Protein AF-A0A1I8G6A1-F1 (afdb_monomer_lite)

Structure (mmCIF, N/CA/C/O backbone):
data_AF-A0A1I8G6A1-F1
#
_entry.id   AF-A0A1I8G6A1-F1
#
loop_
_atom_site.group_PDB
_atom_site.id
_atom_site.type_symbol
_atom_site.label_atom_id
_atom_site.label_alt_id
_atom_site.label_comp_id
_atom_site.label_asym_id
_atom_site.label_entity_id
_atom_site.label_seq_id
_atom_site.pdbx_PDB_ins_code
_atom_site.Cartn_x
_atom_site.Cartn_y
_atom_site.Cartn_z
_atom_site.occupancy
_atom_site.B_iso_or_equiv
_atom_site.auth_seq_id
_atom_site.auth_comp_id
_atom_site.auth_asym_id
_atom_site.auth_atom_id
_atom_site.pdbx_PDB_model_num
ATOM 1 N N . ILE A 1 1 ? -43.155 3.718 43.469 1.00 66.12 1 ILE A N 1
ATOM 2 C CA . ILE A 1 1 ? -42.428 4.987 43.712 1.00 66.12 1 ILE A CA 1
ATOM 3 C C . ILE A 1 1 ? -43.014 6.013 42.756 1.00 66.12 1 ILE A C 1
ATOM 5 O O . ILE A 1 1 ? -43.112 5.699 41.576 1.00 66.12 1 ILE A O 1
ATOM 9 N N . LEU A 1 2 ? -43.475 7.158 43.257 1.00 69.56 2 LEU A N 1
ATOM 10 C CA . LEU A 1 2 ? -43.938 8.278 42.433 1.00 69.56 2 LEU A CA 1
ATOM 11 C C . LEU A 1 2 ? -42.855 9.355 42.445 1.00 69.56 2 LEU A C 1
ATOM 13 O O . LEU A 1 2 ? -42.347 9.695 43.511 1.00 69.56 2 LEU A O 1
ATOM 17 N N . PHE A 1 3 ? -42.500 9.859 41.267 1.00 74.81 3 PHE A N 1
ATOM 18 C CA . PHE A 1 3 ? -41.522 10.931 41.111 1.00 74.81 3 PHE A CA 1
ATOM 19 C C . PHE A 1 3 ? -42.245 12.267 40.960 1.00 74.81 3 PHE A C 1
ATOM 21 O O . PHE A 1 3 ? -43.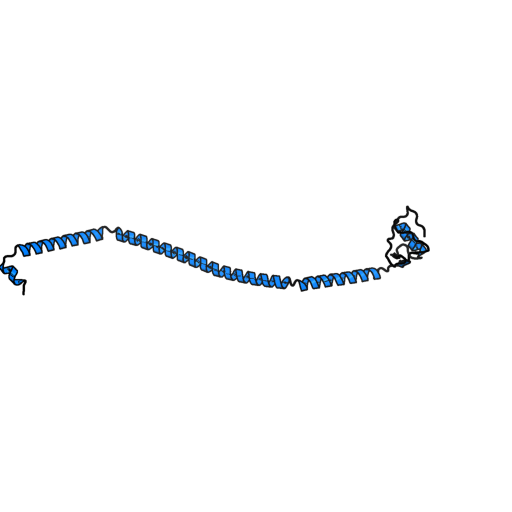312 12.335 40.347 1.00 74.81 3 PHE A O 1
ATOM 28 N N . SER A 1 4 ? -41.661 13.330 41.511 1.00 76.19 4 SER A N 1
ATOM 29 C CA . SER A 1 4 ? -42.116 14.683 41.207 1.00 76.19 4 SER A CA 1
ATOM 30 C C . SER A 1 4 ? -41.708 15.038 39.771 1.00 76.19 4 SER A C 1
ATOM 32 O O . SER A 1 4 ? -40.606 14.666 39.357 1.00 76.19 4 SER A O 1
ATOM 34 N N . PRO A 1 5 ? -42.516 15.810 39.024 1.00 72.75 5 PRO A N 1
ATOM 35 C CA . PRO A 1 5 ? -42.123 16.340 37.715 1.00 72.75 5 PRO A CA 1
ATOM 36 C C . PRO A 1 5 ? -40.831 17.176 37.738 1.00 72.75 5 PRO A C 1
ATOM 38 O O . PRO A 1 5 ? -40.219 17.387 36.696 1.00 72.75 5 PRO A O 1
ATOM 41 N N . HIS A 1 6 ? -40.420 17.659 38.915 1.00 83.50 6 HIS A N 1
ATOM 42 C CA . HIS A 1 6 ? -39.231 18.494 39.108 1.00 83.50 6 HIS A CA 1
ATOM 43 C C . HIS A 1 6 ? -38.019 17.734 39.668 1.00 83.50 6 HIS A C 1
ATOM 45 O O . HIS A 1 6 ? -37.005 18.357 39.975 1.00 83.50 6 HIS A O 1
ATOM 51 N N . SER A 1 7 ? -38.107 16.411 39.841 1.00 87.38 7 SER A N 1
ATOM 52 C CA . SER A 1 7 ? -36.974 15.606 40.307 1.00 87.38 7 SER A CA 1
ATOM 53 C C . SER A 1 7 ? -35.871 15.555 39.250 1.00 87.38 7 SER A C 1
ATOM 55 O O . SER A 1 7 ? -36.152 15.348 38.071 1.00 87.38 7 SER A O 1
ATOM 57 N N . SER A 1 8 ? -34.610 15.701 39.659 1.00 92.50 8 SER A N 1
ATOM 58 C CA . SER A 1 8 ? -33.467 15.458 38.774 1.00 92.50 8 SER A CA 1
ATOM 59 C C . SER A 1 8 ? -33.210 13.954 38.603 1.00 92.50 8 SER A C 1
ATOM 61 O O . SER A 1 8 ? -33.652 13.139 39.415 1.00 92.50 8 SER A O 1
ATOM 63 N N . SER A 1 9 ? -32.440 13.560 37.581 1.00 93.06 9 SER A N 1
ATOM 64 C CA . SER A 1 9 ? -31.980 12.166 37.435 1.00 93.06 9 SER A CA 1
ATOM 65 C C . SER A 1 9 ? -31.265 11.643 38.684 1.00 93.06 9 SER A C 1
ATOM 67 O O . SER A 1 9 ? -31.401 10.463 39.001 1.00 93.06 9 SER A O 1
ATOM 69 N N . GLN A 1 10 ? -30.541 12.507 39.408 1.00 92.75 10 GLN A N 1
ATOM 70 C CA . GLN A 1 10 ? -29.852 12.125 40.639 1.00 92.75 10 GLN A CA 1
ATOM 71 C C . GLN A 1 10 ? -30.837 11.872 41.785 1.00 92.75 10 GLN A C 1
ATOM 73 O O . GLN A 1 10 ? -30.693 10.880 42.492 1.00 92.75 10 GLN A O 1
ATOM 78 N N . ASP A 1 11 ? -31.870 12.704 41.936 1.00 92.69 11 ASP A N 1
ATOM 79 C CA . ASP A 1 11 ? -32.892 12.501 42.974 1.00 92.69 11 ASP A CA 1
ATOM 80 C C . ASP A 1 11 ? -33.666 11.199 42.737 1.00 92.69 11 ASP A C 1
ATOM 82 O O . ASP A 1 11 ? -33.924 10.430 43.664 1.00 92.69 11 ASP A O 1
ATOM 86 N N . ILE A 1 12 ? -34.003 10.931 41.471 1.00 92.19 12 ILE A N 1
ATOM 87 C CA . ILE A 1 12 ? -34.657 9.691 41.037 1.00 92.19 12 ILE A CA 1
ATOM 88 C C . ILE A 1 12 ? -33.749 8.496 41.356 1.00 92.19 12 ILE A C 1
ATOM 90 O O . ILE A 1 12 ? -34.207 7.517 41.946 1.00 92.19 12 ILE A O 1
ATOM 94 N N . HIS A 1 13 ? -32.462 8.586 41.011 1.00 93.81 13 HIS A N 1
ATOM 95 C CA . HIS A 1 13 ? -31.465 7.558 41.301 1.00 93.81 13 HIS A CA 1
ATOM 96 C C . HIS A 1 13 ? -31.339 7.276 42.805 1.00 93.81 13 HIS A C 1
ATOM 98 O O . HIS A 1 13 ? -31.403 6.118 43.223 1.00 93.81 13 HIS A O 1
ATOM 104 N N . ASP A 1 14 ? -31.198 8.318 43.624 1.00 93.31 14 ASP A N 1
ATOM 105 C CA . ASP A 1 14 ? -31.035 8.205 45.074 1.00 93.31 14 ASP A CA 1
ATOM 106 C C . ASP A 1 14 ? -32.274 7.598 45.737 1.00 93.31 14 ASP A C 1
ATOM 108 O O . ASP A 1 14 ? -32.147 6.747 46.622 1.00 93.31 14 ASP A O 1
ATOM 112 N N . LEU A 1 15 ? -33.468 7.975 45.272 1.00 91.25 15 LEU A N 1
ATOM 113 C CA . LEU A 1 15 ? -34.729 7.420 45.755 1.00 91.25 15 LEU A CA 1
ATOM 114 C C . LEU A 1 15 ? -34.862 5.934 45.408 1.00 91.25 15 LEU A C 1
ATOM 116 O O . LEU A 1 15 ? -35.261 5.132 46.254 1.00 91.25 15 LEU A O 1
ATOM 120 N N . ILE A 1 16 ? -34.497 5.544 44.185 1.00 92.19 16 ILE A N 1
ATOM 121 C CA . ILE A 1 16 ? -34.482 4.132 43.787 1.00 92.19 16 ILE A CA 1
ATOM 122 C C . ILE A 1 16 ? -33.462 3.362 44.629 1.00 92.19 16 ILE A C 1
ATOM 124 O O . ILE A 1 16 ? -33.791 2.288 45.129 1.00 92.19 16 ILE A O 1
ATOM 128 N N . CYS A 1 17 ? -32.262 3.911 44.841 1.00 93.50 17 CYS A N 1
ATOM 129 C CA . CYS A 1 17 ? -31.244 3.298 45.692 1.00 93.50 17 CYS A CA 1
ATOM 130 C C . CYS A 1 17 ? -31.746 3.086 47.124 1.00 93.50 17 CYS A C 1
ATOM 132 O O . CYS A 1 17 ? -31.543 2.017 47.700 1.00 93.50 17 CYS A O 1
ATOM 134 N N . GLN A 1 18 ? -32.443 4.080 47.679 1.00 92.69 18 GLN A N 1
ATOM 135 C CA . GLN A 1 18 ? -33.034 4.005 49.010 1.00 92.69 18 GLN A CA 1
ATOM 136 C C . GLN A 1 18 ? -34.076 2.885 49.107 1.00 92.69 18 GLN A C 1
ATOM 138 O O . GLN A 1 18 ? -34.046 2.107 50.059 1.00 92.69 18 GLN A O 1
ATOM 143 N N . VAL A 1 19 ? -34.973 2.772 48.122 1.00 90.81 19 VAL A N 1
ATOM 144 C CA . VAL A 1 19 ? -36.012 1.728 48.108 1.00 90.81 19 VAL A CA 1
ATOM 145 C C . VAL A 1 19 ? -35.423 0.340 47.855 1.00 90.81 19 VAL A C 1
ATOM 147 O O . VAL A 1 19 ? -35.858 -0.628 48.472 1.00 90.81 19 VAL A O 1
ATOM 150 N N . ALA A 1 20 ? -34.404 0.237 47.001 1.00 91.06 20 ALA A N 1
ATOM 151 C CA . ALA A 1 20 ? -33.688 -1.007 46.732 1.00 91.06 20 ALA A CA 1
ATOM 152 C C . ALA A 1 20 ? -32.716 -1.413 47.859 1.00 91.06 20 ALA A C 1
ATOM 154 O O . ALA A 1 20 ? -32.088 -2.463 47.761 1.00 91.06 20 ALA A O 1
ATOM 155 N N . GLN A 1 21 ? -32.587 -0.599 48.916 1.00 93.00 21 GLN A N 1
ATOM 156 C CA . GLN A 1 21 ? -31.677 -0.809 50.048 1.00 93.00 21 GLN A CA 1
ATOM 157 C C . GLN A 1 21 ? -30.202 -0.959 49.642 1.00 93.00 21 GLN A C 1
ATOM 159 O O . GLN A 1 21 ? -29.447 -1.746 50.214 1.00 93.00 21 GLN A O 1
ATOM 164 N N . VAL A 1 22 ? -29.771 -0.167 48.660 1.00 92.88 22 VAL A N 1
ATOM 165 C CA . VAL A 1 22 ? -28.379 -0.116 48.193 1.00 92.88 22 VAL A CA 1
ATOM 166 C C . VAL A 1 22 ? -27.754 1.237 48.516 1.00 92.88 22 VAL A C 1
ATOM 168 O O . VAL A 1 22 ? -28.436 2.203 48.866 1.00 92.88 22 VAL A O 1
ATOM 171 N N . ARG A 1 23 ? -26.423 1.331 48.432 1.00 92.12 23 ARG A N 1
ATOM 172 C CA . ARG A 1 23 ? -25.732 2.604 48.677 1.00 92.12 23 ARG A CA 1
ATOM 173 C C . ARG A 1 23 ? -26.094 3.596 47.571 1.00 92.12 23 ARG A C 1
ATOM 175 O O . ARG A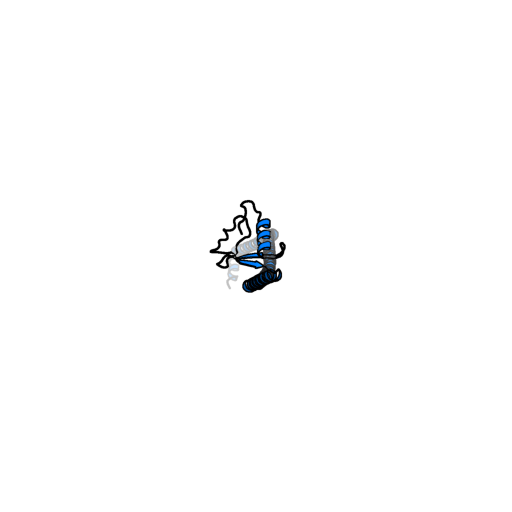 1 23 ? -26.159 3.215 46.411 1.00 92.12 23 ARG A O 1
ATOM 182 N N . ARG A 1 24 ? -26.220 4.885 47.903 1.00 91.75 24 ARG A N 1
ATOM 183 C CA . ARG A 1 24 ? -26.480 5.950 46.907 1.00 91.75 24 ARG A CA 1
ATOM 184 C C . ARG A 1 24 ? -25.413 6.033 45.807 1.00 91.75 24 ARG A C 1
ATOM 186 O O . ARG A 1 24 ? -25.705 6.456 44.702 1.00 91.75 24 ARG A O 1
ATOM 193 N N . ALA A 1 25 ? -24.187 5.596 46.101 1.00 89.75 25 ALA A N 1
ATOM 194 C CA . ALA A 1 25 ? -23.086 5.525 45.138 1.00 89.75 25 ALA A CA 1
ATOM 195 C C . ALA A 1 25 ? -23.085 4.241 44.278 1.00 89.75 25 ALA A C 1
ATOM 197 O O . ALA A 1 25 ? -22.202 4.063 43.440 1.00 89.75 25 ALA A O 1
ATOM 198 N N . SER A 1 26 ? -24.011 3.305 44.509 1.00 91.06 26 SER A N 1
ATOM 199 C CA . SER A 1 26 ? -24.098 2.070 43.731 1.00 91.06 26 SER A CA 1
ATOM 200 C C . SER A 1 26 ? -24.583 2.366 42.317 1.00 91.06 26 SER A C 1
ATOM 202 O O . SER A 1 26 ? -25.578 3.054 42.128 1.00 91.06 26 SER A O 1
ATOM 204 N N . LYS A 1 27 ? -23.915 1.784 41.317 1.00 90.75 27 LYS A N 1
ATOM 205 C CA . LYS A 1 27 ? -24.386 1.829 39.934 1.00 90.75 27 LYS A CA 1
ATOM 206 C C . LYS A 1 27 ? -25.560 0.865 39.782 1.00 90.75 27 LYS A C 1
ATOM 208 O O . LYS A 1 27 ? -25.399 -0.341 39.966 1.00 90.75 27 LYS A O 1
ATOM 213 N N . ILE A 1 28 ? -26.735 1.396 39.468 1.00 92.12 28 ILE A N 1
ATOM 214 C CA . ILE A 1 28 ? -27.951 0.610 39.251 1.00 92.12 28 ILE A CA 1
ATOM 215 C C . ILE A 1 28 ? -28.420 0.715 37.801 1.00 92.12 28 ILE A C 1
ATOM 217 O O . ILE A 1 28 ? -28.197 1.717 37.125 1.00 92.12 28 ILE A O 1
ATOM 221 N N . SER A 1 29 ? -29.097 -0.325 37.330 1.00 92.19 29 SER A N 1
ATOM 222 C CA . SER A 1 29 ? -29.773 -0.362 36.038 1.00 92.19 29 SER A CA 1
ATOM 223 C C . SER A 1 29 ? -31.215 -0.810 36.232 1.00 92.19 29 SER A C 1
ATOM 225 O O . SER A 1 29 ? -31.486 -1.763 36.974 1.00 92.19 29 SER A O 1
ATOM 227 N N . LEU A 1 30 ? -32.135 -0.114 35.567 1.00 92.12 30 LEU A N 1
ATOM 228 C CA . LEU A 1 30 ? -33.550 -0.446 35.559 1.00 92.12 30 LEU A CA 1
ATOM 229 C C . LEU A 1 30 ? -33.892 -1.258 34.318 1.00 92.12 30 LEU A C 1
ATOM 231 O O . LEU A 1 30 ? -33.487 -0.920 33.203 1.00 92.12 30 LEU A O 1
ATOM 235 N N . LYS A 1 31 ? -34.705 -2.293 34.507 1.00 92.31 31 LYS A N 1
ATOM 236 C CA . LYS A 1 31 ? -35.308 -3.057 33.419 1.00 92.31 31 LYS A CA 1
ATOM 237 C C . LYS A 1 31 ? -36.825 -3.020 33.522 1.00 92.31 31 LYS A C 1
ATOM 239 O O . LYS A 1 31 ? -37.388 -3.130 34.609 1.00 92.31 31 LYS A O 1
ATOM 244 N N . SER A 1 32 ? -37.481 -2.882 32.379 1.00 90.31 32 SER A N 1
ATOM 245 C CA . SER A 1 32 ? -38.921 -3.084 32.242 1.00 90.31 32 SER A CA 1
ATOM 246 C C . SER A 1 32 ? -39.276 -4.565 32.423 1.00 90.31 32 SER A C 1
ATOM 248 O O . SER A 1 32 ? -38.397 -5.429 32.386 1.00 90.31 32 SER A O 1
ATOM 250 N N . ARG A 1 33 ? -40.570 -4.880 32.546 1.00 89.00 33 ARG A N 1
ATOM 251 C CA . ARG A 1 33 ? -41.098 -6.254 32.589 1.00 89.00 33 ARG A CA 1
ATOM 252 C C . ARG A 1 33 ? -40.613 -7.117 31.415 1.00 89.00 33 ARG A C 1
ATOM 254 O O . ARG A 1 33 ? -40.412 -8.314 31.578 1.00 89.00 33 ARG A O 1
ATOM 261 N N . ASN A 1 34 ? -40.370 -6.501 30.257 1.00 88.81 34 ASN A N 1
ATOM 262 C CA . ASN A 1 34 ? -39.875 -7.177 29.050 1.00 88.81 34 ASN A CA 1
ATOM 263 C C . ASN A 1 34 ? -38.343 -7.352 29.029 1.00 88.81 34 ASN A C 1
ATOM 265 O O . ASN A 1 34 ? -37.783 -7.768 28.021 1.00 88.81 34 ASN A O 1
ATOM 269 N N . GLY A 1 35 ? -37.643 -6.969 30.100 1.00 87.94 35 GLY A N 1
ATOM 270 C CA . GLY A 1 35 ? -36.182 -7.010 30.185 1.00 87.94 35 GLY A CA 1
ATOM 271 C C . GLY A 1 35 ? -35.464 -5.841 29.499 1.00 87.94 35 GLY A C 1
ATOM 272 O O . GLY A 1 35 ? -34.243 -5.741 29.609 1.00 87.94 35 GLY A O 1
ATOM 273 N N . CYS A 1 36 ? -36.191 -4.938 28.834 1.00 89.12 36 CYS A N 1
ATOM 274 C CA . CYS A 1 36 ? -35.616 -3.760 28.180 1.00 89.12 36 CYS A CA 1
ATOM 275 C C . CYS A 1 36 ? -35.053 -2.763 29.199 1.00 89.12 36 CYS A C 1
ATOM 277 O O . CYS A 1 36 ? -35.696 -2.492 30.214 1.00 89.12 36 CYS A O 1
ATOM 279 N N . HIS A 1 37 ? -33.896 -2.173 28.894 1.00 91.06 37 HIS A N 1
ATOM 280 C CA . HIS A 1 37 ? -33.286 -1.122 29.707 1.00 91.06 37 HIS A CA 1
ATOM 281 C C . HIS A 1 37 ? -34.183 0.121 29.787 1.00 91.06 37 HIS A C 1
ATOM 283 O O . HIS A 1 37 ? -34.677 0.601 28.765 1.00 91.06 37 HIS A O 1
ATOM 289 N N . VAL A 1 38 ? -34.350 0.666 30.992 1.00 91.75 38 VAL A N 1
ATOM 290 C CA . VAL A 1 38 ? -35.095 1.903 31.245 1.00 91.75 38 VAL A CA 1
ATOM 291 C C . VAL A 1 38 ? -34.119 2.973 31.743 1.00 91.75 38 VAL A C 1
ATOM 293 O O . VAL A 1 38 ? -33.440 2.753 32.747 1.00 91.75 38 VAL A O 1
ATOM 296 N N . PRO A 1 39 ? -34.013 4.130 31.069 1.00 91.56 39 PRO A N 1
ATOM 297 C CA . PRO A 1 39 ? -33.129 5.198 31.516 1.00 91.56 39 PRO A CA 1
ATOM 298 C C . PRO A 1 39 ? -33.642 5.838 32.813 1.00 91.56 39 PRO A C 1
ATOM 300 O O . PRO A 1 39 ? -34.845 6.026 32.991 1.00 91.56 39 PRO A O 1
ATOM 303 N N . ILE A 1 40 ? -32.719 6.215 33.701 1.00 91.44 40 ILE A N 1
ATOM 304 C CA . ILE A 1 40 ? -33.025 6.950 34.937 1.00 91.44 40 ILE A CA 1
ATOM 305 C C . ILE A 1 40 ? -33.043 8.449 34.616 1.00 91.44 40 ILE A C 1
ATOM 307 O O . ILE A 1 40 ? -32.047 9.164 34.748 1.00 91.44 40 ILE A O 1
ATOM 311 N N . VAL A 1 41 ? -34.184 8.913 34.119 1.00 90.44 41 VAL A N 1
ATOM 312 C CA . VAL A 1 41 ? -34.425 10.307 33.725 1.00 90.44 41 VAL A CA 1
ATOM 313 C C . VAL A 1 41 ? -35.844 10.726 34.105 1.00 90.44 41 VAL A C 1
ATOM 315 O O . VAL A 1 41 ? -36.711 9.860 34.210 1.00 90.44 41 VAL A O 1
ATOM 318 N N . PRO A 1 42 ? -36.133 12.027 34.265 1.00 87.56 42 PRO A N 1
ATOM 319 C CA . PRO A 1 42 ? -37.477 12.488 34.634 1.00 87.56 42 PRO A CA 1
ATOM 320 C C . PRO A 1 42 ? -38.560 12.108 33.615 1.00 87.56 42 PRO A C 1
ATOM 322 O O . PRO A 1 42 ? -39.719 11.938 33.975 1.00 87.56 42 PRO A O 1
ATOM 325 N N . SER A 1 43 ? -38.178 11.928 32.347 1.00 86.25 43 SER A N 1
ATOM 326 C CA . SER A 1 43 ? -39.053 11.484 31.257 1.00 86.25 43 SER A CA 1
ATOM 327 C C . SER A 1 43 ? -39.213 9.962 31.160 1.00 86.25 43 SER A C 1
ATOM 329 O O . SER A 1 43 ? -39.756 9.465 30.171 1.00 86.25 43 SER A O 1
ATOM 331 N N . MET A 1 44 ? -38.723 9.199 32.143 1.00 87.31 44 MET A N 1
ATOM 332 C CA . MET A 1 44 ? -38.875 7.747 32.143 1.00 87.31 44 MET A CA 1
ATOM 333 C C . MET A 1 44 ? -40.363 7.356 32.197 1.00 87.31 44 MET A C 1
ATOM 335 O O . MET A 1 44 ? -41.160 8.068 32.815 1.00 87.31 44 MET A O 1
ATOM 339 N N . PRO A 1 45 ? -40.769 6.226 31.591 1.00 84.88 45 PRO A N 1
ATOM 340 C CA . PRO A 1 45 ? -42.163 5.803 31.634 1.00 84.88 45 PRO A CA 1
ATOM 341 C C . PRO A 1 45 ? -42.640 5.602 33.081 1.00 84.88 45 PRO A C 1
ATOM 343 O O . PRO A 1 45 ? -41.842 5.354 33.995 1.00 84.88 45 PRO A O 1
ATOM 346 N N . GLN A 1 46 ? -43.948 5.695 33.311 1.00 80.94 46 GLN A N 1
ATOM 347 C CA . GLN A 1 46 ? -44.482 5.494 34.654 1.00 80.94 46 GLN A CA 1
ATOM 348 C C . GLN A 1 46 ? -44.347 4.033 35.089 1.00 80.94 46 GLN A C 1
ATOM 350 O O . GLN A 1 46 ? -44.771 3.112 34.395 1.00 80.94 46 GLN A O 1
ATOM 355 N N . ASN A 1 47 ? -43.783 3.839 36.279 1.00 86.44 47 ASN A N 1
ATOM 356 C CA . ASN A 1 47 ? -43.765 2.548 36.948 1.00 86.44 47 ASN A CA 1
ATOM 357 C C . ASN A 1 47 ? -45.157 2.248 37.523 1.00 86.44 47 ASN A C 1
ATOM 359 O O . ASN A 1 47 ? -45.544 2.858 38.523 1.00 86.44 47 ASN A O 1
ATOM 363 N N . SER A 1 48 ? -45.885 1.305 36.930 1.00 84.00 48 SER A N 1
ATOM 364 C CA . SER A 1 48 ? -47.191 0.855 37.424 1.00 84.00 48 SER A CA 1
ATOM 365 C C . SER A 1 48 ? -47.086 -0.459 38.204 1.00 84.00 48 SER A C 1
ATOM 367 O O . SER A 1 48 ? -46.066 -1.147 38.162 1.00 84.00 48 SER A O 1
ATOM 369 N N . VAL A 1 49 ? -48.155 -0.813 38.922 1.00 85.69 49 VAL A N 1
ATOM 370 C CA . VAL A 1 49 ? -48.262 -2.107 39.621 1.00 85.69 49 VAL A CA 1
ATOM 371 C C . VAL A 1 49 ? -48.300 -3.271 38.620 1.00 85.69 49 VAL A C 1
ATOM 373 O O . VAL A 1 49 ? -47.739 -4.327 38.891 1.00 85.69 49 VAL A O 1
ATOM 376 N N . ASP A 1 50 ? -48.880 -3.053 37.436 1.00 87.19 50 ASP A N 1
ATOM 377 C CA . ASP A 1 50 ? -49.030 -4.074 36.387 1.00 87.19 50 ASP A CA 1
ATOM 378 C C . ASP A 1 50 ? -47.756 -4.300 35.550 1.00 87.19 50 ASP A C 1
ATOM 380 O O . ASP A 1 50 ? -47.605 -5.321 34.868 1.00 87.19 50 ASP A O 1
ATOM 384 N N . SER A 1 51 ? -46.826 -3.342 35.579 1.00 86.94 51 SER A N 1
ATOM 385 C CA . SER A 1 51 ? -45.541 -3.410 34.879 1.00 86.94 51 SER A CA 1
ATOM 386 C C . SER A 1 51 ? -44.425 -2.791 35.730 1.00 86.94 51 SER A C 1
ATOM 388 O O . SER A 1 51 ? -43.889 -1.734 35.374 1.00 86.94 51 SER A O 1
ATOM 390 N N . PRO A 1 52 ? -44.057 -3.437 36.849 1.00 88.94 52 PRO A N 1
ATOM 391 C CA . PRO A 1 52 ? -43.036 -2.915 37.738 1.00 88.94 52 PRO A CA 1
ATOM 392 C C . PRO A 1 52 ? -41.648 -2.996 37.097 1.00 88.94 52 PRO A C 1
ATOM 394 O O . PRO A 1 52 ? -41.316 -3.947 36.382 1.00 88.94 52 PRO A O 1
ATOM 397 N N . TYR A 1 53 ? -40.805 -2.014 37.398 1.00 91.06 53 TYR A N 1
ATOM 398 C CA . TYR A 1 53 ? -39.390 -2.060 37.067 1.00 91.06 53 TYR A CA 1
ATOM 399 C C . TYR A 1 53 ? -38.636 -3.017 37.974 1.00 91.06 53 TYR A C 1
ATOM 401 O O . TYR A 1 53 ? -38.866 -3.089 39.180 1.00 91.06 53 TYR A O 1
ATOM 409 N N . THR A 1 54 ? -37.672 -3.708 37.379 1.00 91.81 54 THR A N 1
ATOM 410 C CA . THR A 1 54 ? -36.689 -4.506 38.104 1.00 91.81 54 THR A CA 1
ATOM 411 C C . THR A 1 54 ? -35.407 -3.699 38.230 1.00 91.81 54 THR A C 1
ATOM 413 O O . THR A 1 54 ? -34.875 -3.211 37.231 1.00 91.81 54 THR A O 1
ATOM 416 N N . VAL A 1 55 ? -34.907 -3.557 39.455 1.00 92.44 55 VAL A N 1
ATOM 417 C CA . VAL A 1 55 ? -33.634 -2.888 39.735 1.00 92.44 55 VAL A CA 1
ATOM 418 C C . VAL A 1 55 ? -32.541 -3.946 39.804 1.00 92.44 55 VAL A C 1
ATOM 420 O O . VAL A 1 55 ? -32.665 -4.928 40.532 1.00 92.44 55 VAL A O 1
ATOM 423 N N . SER A 1 56 ? -31.459 -3.739 39.064 1.00 91.06 56 SER A N 1
ATOM 424 C CA . SER A 1 56 ? -30.249 -4.558 39.146 1.00 91.06 56 SER A CA 1
ATOM 425 C C . SER A 1 56 ? -29.064 -3.685 39.531 1.00 91.06 56 SER A C 1
ATOM 427 O O . SER A 1 56 ? -28.884 -2.601 38.980 1.00 91.06 56 SER A O 1
ATOM 429 N N . VAL A 1 57 ? -28.263 -4.137 40.493 1.00 90.62 57 VAL A N 1
ATOM 430 C CA . VAL A 1 57 ? -27.021 -3.454 40.867 1.00 90.62 57 VAL A CA 1
ATOM 431 C C . VAL A 1 57 ? -25.924 -3.949 39.941 1.00 90.62 57 VAL A C 1
ATOM 433 O O . VAL A 1 57 ? -25.582 -5.131 39.961 1.00 90.62 57 VAL A O 1
ATOM 436 N N . THR A 1 58 ? -25.379 -3.053 39.129 1.00 83.25 58 THR A N 1
ATOM 437 C CA . THR A 1 58 ? -24.271 -3.373 38.236 1.00 83.25 58 THR A CA 1
ATOM 438 C C . THR A 1 58 ? -22.985 -3.380 39.046 1.00 83.25 58 THR A C 1
ATOM 440 O O . THR A 1 58 ? -22.588 -2.357 39.613 1.00 83.25 58 THR A O 1
ATOM 443 N N . LYS A 1 59 ? -22.311 -4.530 39.105 1.00 78.50 59 LYS A N 1
ATOM 444 C CA . LYS A 1 59 ? -20.964 -4.578 39.667 1.00 78.50 59 LYS A CA 1
ATOM 445 C C . LYS A 1 59 ? -19.998 -3.972 38.645 1.00 78.50 59 LYS A C 1
ATOM 447 O O . LYS A 1 59 ? -20.142 -4.247 37.455 1.00 78.50 59 LYS A O 1
ATOM 452 N N . PRO A 1 60 ? -19.004 -3.177 39.073 1.00 68.56 60 PRO A N 1
ATOM 453 C CA . PRO A 1 60 ? -18.028 -2.591 38.152 1.00 68.56 60 PRO A CA 1
ATOM 454 C C . PRO A 1 60 ? -17.318 -3.649 37.285 1.00 68.56 60 PRO A C 1
ATOM 456 O O . PRO A 1 60 ? -17.092 -3.406 36.104 1.00 68.56 60 PRO A O 1
ATOM 459 N N . ALA A 1 61 ? -17.093 -4.852 37.824 1.00 65.56 61 ALA A N 1
ATOM 460 C CA . ALA A 1 61 ? -16.488 -5.974 37.104 1.00 65.56 61 ALA A CA 1
ATOM 461 C C . ALA A 1 61 ? -17.300 -6.463 35.883 1.00 65.56 61 ALA A C 1
ATOM 463 O O . ALA A 1 61 ? -16.710 -6.894 34.894 1.00 65.56 61 ALA A O 1
ATOM 464 N N . ASP A 1 62 ? -18.635 -6.372 35.918 1.00 69.25 62 ASP A N 1
ATOM 465 C CA . ASP A 1 62 ? -19.486 -6.882 34.833 1.00 69.25 62 ASP A CA 1
ATOM 466 C C . ASP A 1 62 ? -19.371 -5.993 33.584 1.00 69.25 62 ASP A C 1
ATOM 468 O O . ASP A 1 62 ? -19.279 -6.483 32.461 1.00 69.25 62 ASP A O 1
ATOM 472 N N . THR A 1 63 ? -19.304 -4.670 33.775 1.00 69.69 63 THR A N 1
ATOM 473 C CA . THR A 1 63 ? -19.169 -3.717 32.660 1.00 69.69 63 THR A CA 1
ATOM 474 C C . THR A 1 63 ? -17.773 -3.768 32.036 1.00 69.69 63 THR A C 1
ATOM 476 O O . THR A 1 63 ? -17.635 -3.659 30.821 1.00 69.69 63 THR A O 1
ATOM 479 N N . GLU A 1 64 ? -16.730 -3.957 32.848 1.00 74.62 64 GLU A N 1
ATOM 480 C CA . GLU A 1 64 ? -15.359 -4.108 32.344 1.00 74.62 64 GLU A CA 1
ATOM 481 C C . GLU A 1 64 ? -15.200 -5.370 31.487 1.00 74.62 64 GLU A C 1
ATOM 483 O O . GLU A 1 64 ? -14.535 -5.323 30.451 1.00 74.62 64 GLU A O 1
ATOM 488 N N . SER A 1 65 ? -15.859 -6.470 31.866 1.00 80.50 65 SER A N 1
ATOM 489 C CA . SER A 1 65 ? -15.840 -7.721 31.102 1.00 80.50 65 SER A CA 1
ATOM 490 C C . SER A 1 65 ? -16.495 -7.577 29.723 1.00 80.50 65 SER A C 1
ATOM 492 O O . SER A 1 65 ? -15.915 -8.002 28.721 1.00 80.50 65 SER A O 1
ATOM 494 N N . GLU A 1 66 ? -17.657 -6.924 29.637 1.00 83.62 66 GLU A N 1
ATOM 495 C CA . GLU A 1 66 ? -18.339 -6.677 28.357 1.00 83.62 66 GLU A CA 1
ATOM 496 C C . GLU A 1 66 ? -17.517 -5.770 27.431 1.00 83.62 66 GLU A C 1
ATOM 498 O O . GLU A 1 66 ? -17.374 -6.050 26.238 1.00 83.62 66 GLU A O 1
ATOM 503 N N . VAL A 1 67 ? -16.920 -4.706 27.979 1.00 88.75 67 VAL A N 1
ATOM 504 C CA . VAL A 1 67 ? -16.058 -3.792 27.214 1.00 88.75 67 VAL A CA 1
ATOM 505 C C . VAL A 1 67 ? -14.795 -4.506 26.728 1.00 88.75 67 VAL A C 1
ATOM 507 O O . VAL A 1 67 ? -14.395 -4.318 25.575 1.00 88.75 67 VAL A O 1
ATOM 510 N N . GLN A 1 68 ? -14.185 -5.365 27.549 1.00 89.75 68 GLN A N 1
ATOM 511 C CA . GLN A 1 68 ? -13.053 -6.196 27.126 1.00 89.75 68 GLN A CA 1
ATOM 512 C C . GLN A 1 68 ? -13.443 -7.174 26.016 1.00 89.75 68 GLN A C 1
ATOM 514 O O . GLN A 1 68 ? -12.706 -7.295 25.036 1.00 89.75 68 GLN A O 1
ATOM 519 N N . ALA A 1 69 ? -14.602 -7.829 26.120 1.00 91.00 69 ALA A N 1
ATOM 520 C CA . ALA A 1 69 ? -15.089 -8.746 25.093 1.00 91.00 69 ALA A CA 1
ATOM 521 C C . ALA A 1 69 ? -15.325 -8.028 23.753 1.00 91.00 69 ALA A C 1
ATOM 523 O O . ALA A 1 69 ? -14.858 -8.492 22.711 1.00 91.00 69 ALA A O 1
ATOM 524 N N . LEU A 1 70 ? -15.973 -6.859 23.774 1.00 94.69 70 LEU A N 1
ATOM 525 C CA . LEU A 1 70 ? -16.167 -6.029 22.580 1.00 94.69 70 LEU A CA 1
ATOM 526 C C . LEU A 1 70 ? -14.833 -5.569 21.984 1.00 94.69 70 LEU A C 1
ATOM 528 O O . LEU A 1 70 ? -14.633 -5.658 20.773 1.00 94.69 70 LEU A O 1
ATOM 532 N N . THR A 1 71 ? -13.896 -5.138 22.829 1.00 94.75 71 THR A N 1
ATOM 533 C CA . THR A 1 71 ? -12.552 -4.724 22.398 1.00 94.75 71 THR A CA 1
ATOM 534 C C . THR A 1 71 ? -11.805 -5.882 21.735 1.00 94.75 71 THR A C 1
ATOM 536 O O . THR A 1 71 ? -11.203 -5.701 20.676 1.00 94.75 71 THR A O 1
ATOM 539 N N . ALA A 1 72 ? -11.888 -7.089 22.297 1.00 95.75 72 ALA A N 1
ATOM 540 C CA . ALA A 1 72 ? -11.270 -8.283 21.729 1.00 95.75 72 ALA A CA 1
ATOM 541 C C . ALA A 1 72 ? -11.855 -8.636 20.352 1.00 95.75 72 ALA A C 1
ATOM 543 O O . ALA A 1 72 ? -11.103 -8.927 19.418 1.00 95.75 72 ALA A O 1
ATOM 544 N N . VAL A 1 73 ? -13.182 -8.557 20.197 1.00 96.81 73 VAL A N 1
ATOM 545 C CA . VAL A 1 73 ? -13.853 -8.788 18.908 1.00 96.81 73 VAL A CA 1
ATOM 546 C C . VAL A 1 73 ? -13.418 -7.751 17.874 1.00 96.81 73 VAL A C 1
ATOM 548 O O . VAL A 1 73 ? -13.029 -8.127 16.769 1.00 96.81 73 VAL A O 1
ATOM 551 N N . LEU A 1 74 ? -13.426 -6.463 18.225 1.00 96.38 74 LEU A N 1
ATOM 552 C CA . LEU A 1 74 ? -13.002 -5.388 17.322 1.00 96.38 74 LEU A CA 1
ATOM 553 C C . LEU A 1 74 ? -11.540 -5.546 16.895 1.00 96.38 74 LEU A C 1
ATOM 555 O O . LEU A 1 74 ? -11.231 -5.414 15.711 1.00 96.38 74 LEU A O 1
ATOM 559 N N . SER A 1 75 ? -10.660 -5.907 17.831 1.00 96.00 75 SER A N 1
ATOM 560 C CA . SER A 1 75 ? -9.257 -6.196 17.528 1.00 96.00 75 SER A CA 1
ATOM 561 C C . SER A 1 75 ? -9.138 -7.353 16.531 1.00 96.00 75 SER A C 1
ATOM 563 O O . SER A 1 75 ? -8.446 -7.248 15.517 1.00 96.00 75 SER A O 1
ATOM 565 N N . LYS A 1 76 ? -9.910 -8.432 16.736 1.00 95.19 76 LYS A N 1
ATOM 566 C CA . LYS A 1 76 ? -9.913 -9.584 15.828 1.00 95.19 76 LYS A CA 1
ATOM 567 C C . LYS A 1 76 ? -10.423 -9.237 14.433 1.00 95.19 76 LYS A C 1
ATOM 569 O O . LYS A 1 76 ? -9.854 -9.709 13.447 1.00 95.19 76 LYS A O 1
ATOM 574 N N . VAL A 1 77 ? -11.467 -8.417 14.337 1.00 95.19 77 VAL A N 1
ATOM 575 C CA . VAL A 1 77 ? -11.981 -7.915 13.056 1.00 95.19 77 VAL A CA 1
ATOM 576 C C . VAL A 1 77 ? -10.915 -7.077 12.352 1.00 95.19 77 VAL A C 1
ATOM 578 O O . VAL A 1 77 ? -10.664 -7.305 11.170 1.00 95.19 77 VAL A O 1
ATOM 581 N N . GLY A 1 78 ? -10.227 -6.188 13.073 1.00 90.19 78 GLY A N 1
ATOM 582 C CA . GLY A 1 78 ? -9.111 -5.403 12.537 1.00 90.19 78 GLY A CA 1
ATOM 583 C C . GLY A 1 78 ? -7.984 -6.278 11.980 1.00 90.19 78 GLY A C 1
ATOM 584 O O . GLY A 1 78 ? -7.521 -6.067 10.858 1.00 90.19 78 GLY A O 1
ATOM 585 N N . GLU A 1 79 ? -7.597 -7.328 12.707 1.00 88.69 79 GLU A N 1
ATOM 586 C CA . GLU A 1 79 ? -6.624 -8.314 12.222 1.00 88.69 79 GLU A CA 1
ATOM 587 C C . GLU A 1 79 ? -7.102 -9.042 10.958 1.00 88.69 79 GLU A C 1
ATOM 589 O O . GLU A 1 79 ? -6.319 -9.234 10.023 1.00 88.69 79 GLU A O 1
ATOM 594 N N . GLN A 1 80 ? -8.374 -9.458 10.904 1.00 90.38 80 GLN A N 1
ATOM 595 C CA . GLN A 1 80 ? -8.918 -10.132 9.722 1.00 90.38 80 GLN A CA 1
ATOM 596 C C . GLN A 1 80 ? -8.976 -9.204 8.512 1.00 90.38 80 GLN A C 1
ATOM 598 O O . GLN A 1 80 ? -8.651 -9.648 7.415 1.00 90.38 80 GLN A O 1
ATOM 603 N N . PHE A 1 81 ? -9.315 -7.927 8.698 1.00 87.38 81 PHE A N 1
ATOM 604 C CA . PHE A 1 81 ? -9.235 -6.923 7.639 1.00 87.38 81 PHE A CA 1
ATOM 605 C C . PHE A 1 81 ? -7.800 -6.800 7.118 1.00 87.38 81 PHE A C 1
ATOM 607 O O . PHE A 1 81 ? -7.554 -7.009 5.931 1.00 87.38 81 PHE A O 1
ATOM 614 N N . ASN A 1 82 ? -6.822 -6.585 7.998 1.00 83.94 82 ASN A N 1
ATOM 615 C CA . ASN A 1 82 ? -5.420 -6.493 7.583 1.00 83.94 82 ASN A CA 1
ATOM 616 C C . ASN A 1 82 ? -4.953 -7.740 6.813 1.00 83.94 82 ASN A C 1
ATOM 618 O O . ASN A 1 82 ? -4.251 -7.633 5.804 1.00 83.94 82 ASN A O 1
ATOM 622 N N . ARG A 1 83 ? -5.397 -8.929 7.235 1.00 81.12 83 ARG A N 1
ATOM 623 C CA . ARG A 1 83 ? -5.072 -10.191 6.562 1.00 81.12 83 ARG A CA 1
ATOM 624 C C . ARG A 1 83 ? -5.790 -10.370 5.224 1.00 81.12 83 ARG A C 1
ATOM 626 O O . ARG A 1 83 ? -5.167 -10.842 4.275 1.00 81.12 83 ARG A O 1
ATOM 633 N N . ALA A 1 84 ? -7.077 -10.042 5.142 1.00 79.44 84 ALA A N 1
ATOM 634 C CA . ALA A 1 84 ? -7.898 -10.235 3.949 1.00 79.44 84 ALA A CA 1
ATOM 635 C C . ALA A 1 84 ? -7.454 -9.319 2.808 1.00 79.44 84 ALA A C 1
ATOM 637 O O . ALA A 1 84 ? -7.348 -9.762 1.666 1.00 79.44 84 ALA A O 1
ATOM 638 N N . PHE A 1 85 ? -7.125 -8.068 3.129 1.00 79.25 85 PHE A N 1
ATOM 639 C CA . PHE A 1 85 ? -6.725 -7.091 2.125 1.00 79.25 85 PHE A CA 1
ATOM 640 C C . PHE A 1 85 ? -5.289 -7.294 1.628 1.00 79.25 85 PHE A C 1
ATOM 642 O O . PHE A 1 85 ? -4.940 -6.724 0.599 1.00 79.25 85 PHE A O 1
ATOM 649 N N . LYS A 1 86 ? -4.471 -8.123 2.309 1.00 80.31 86 LYS A N 1
ATOM 650 C CA . LYS A 1 86 ? -3.077 -8.463 1.941 1.00 80.31 86 LYS A CA 1
ATOM 651 C C . LYS A 1 86 ? -2.300 -7.261 1.381 1.00 80.31 86 LYS A C 1
ATOM 653 O O . LYS A 1 86 ? -1.516 -7.416 0.443 1.00 80.31 86 LYS A O 1
ATOM 658 N N . MET A 1 87 ? -2.533 -6.066 1.933 1.00 78.94 87 MET A N 1
ATOM 659 C CA . MET A 1 87 ? -2.043 -4.814 1.345 1.00 78.94 87 MET A CA 1
ATOM 660 C C . MET A 1 87 ? -0.521 -4.822 1.232 1.00 78.94 87 MET A C 1
ATOM 662 O O . MET A 1 87 ? 0.020 -4.326 0.252 1.00 78.94 87 MET A O 1
ATOM 666 N N . GLU A 1 88 ? 0.151 -5.479 2.176 1.00 80.75 88 GLU A N 1
A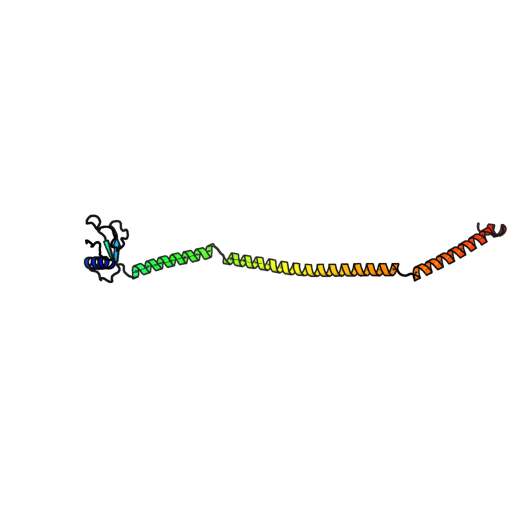TOM 667 C CA . GLU A 1 88 ? 1.602 -5.643 2.172 1.00 80.75 88 GLU A CA 1
ATOM 668 C C . GLU A 1 88 ? 2.111 -6.495 0.999 1.00 80.75 88 GLU A C 1
ATOM 670 O O . GLU A 1 88 ? 3.119 -6.166 0.377 1.00 80.75 88 GLU A O 1
ATOM 675 N N . ASN A 1 89 ? 1.384 -7.550 0.617 1.00 86.25 89 ASN A N 1
ATOM 676 C CA . ASN A 1 89 ? 1.754 -8.368 -0.540 1.00 86.25 89 ASN A CA 1
ATOM 677 C C . ASN A 1 89 ? 1.590 -7.573 -1.836 1.00 86.25 89 ASN A C 1
ATOM 679 O O . ASN A 1 89 ? 2.431 -7.660 -2.728 1.00 86.25 89 ASN A O 1
ATOM 683 N N . PHE A 1 90 ? 0.500 -6.809 -1.940 1.00 87.69 90 PHE A N 1
ATOM 684 C CA . PHE A 1 90 ? 0.258 -5.957 -3.097 1.00 87.69 90 PHE A CA 1
ATOM 685 C C . PHE A 1 90 ? 1.305 -4.845 -3.194 1.00 87.69 90 PHE A C 1
ATOM 687 O O . PHE A 1 90 ? 1.867 -4.635 -4.264 1.00 87.69 90 PHE A O 1
ATOM 694 N N . ARG A 1 91 ? 1.630 -4.202 -2.069 1.00 89.31 91 ARG A N 1
ATOM 695 C CA . ARG A 1 91 ? 2.705 -3.212 -1.956 1.00 89.31 91 ARG A CA 1
ATOM 696 C C . ARG A 1 91 ? 4.046 -3.783 -2.418 1.00 89.31 91 ARG A C 1
ATOM 698 O O . ARG A 1 91 ? 4.668 -3.213 -3.304 1.00 89.31 91 ARG A O 1
ATOM 705 N N . THR A 1 92 ? 4.430 -4.950 -1.903 1.00 94.19 92 THR A N 1
ATOM 706 C CA . THR A 1 92 ? 5.686 -5.620 -2.280 1.00 94.19 92 THR A CA 1
ATOM 707 C C . THR A 1 92 ? 5.732 -5.961 -3.776 1.00 94.19 92 THR A C 1
ATOM 709 O O . THR A 1 92 ? 6.758 -5.791 -4.432 1.00 94.19 92 THR A O 1
ATOM 712 N N . GLU A 1 93 ? 4.622 -6.441 -4.344 1.00 95.44 93 GLU A N 1
ATOM 713 C CA . GLU A 1 93 ? 4.533 -6.749 -5.776 1.00 95.44 93 GLU A CA 1
ATOM 714 C C . GLU A 1 93 ? 4.606 -5.481 -6.643 1.00 95.44 93 GLU A C 1
ATOM 716 O O . GLU A 1 93 ? 5.247 -5.498 -7.697 1.00 95.44 93 GLU A O 1
ATOM 721 N N . LEU A 1 94 ? 3.995 -4.375 -6.204 1.00 96.50 94 LEU A N 1
ATOM 722 C CA . LEU A 1 94 ? 4.125 -3.079 -6.869 1.00 96.50 94 LEU A CA 1
ATOM 723 C C . LEU A 1 94 ? 5.573 -2.589 -6.857 1.00 96.50 94 LEU A C 1
ATOM 725 O O . LEU A 1 94 ? 6.091 -2.262 -7.924 1.00 96.50 94 LEU A O 1
ATOM 729 N N . ASP A 1 95 ? 6.243 -2.618 -5.705 1.00 97.25 95 ASP A N 1
ATOM 730 C CA . ASP A 1 95 ? 7.649 -2.212 -5.580 1.00 97.25 95 ASP A CA 1
ATOM 731 C C . ASP A 1 95 ? 8.553 -3.055 -6.492 1.00 97.25 95 ASP A C 1
ATOM 733 O O . ASP A 1 95 ? 9.425 -2.537 -7.195 1.00 97.25 95 ASP A O 1
ATOM 737 N N . LYS A 1 96 ? 8.299 -4.368 -6.569 1.00 98.06 96 LYS A N 1
ATOM 738 C CA . LYS A 1 96 ? 9.026 -5.275 -7.467 1.00 98.06 96 LYS A CA 1
ATOM 739 C C . LYS A 1 96 ? 8.829 -4.914 -8.942 1.00 98.06 96 LYS A C 1
ATOM 741 O O . LYS A 1 96 ? 9.801 -4.894 -9.703 1.00 98.06 96 LYS A O 1
ATOM 746 N N . ARG A 1 97 ? 7.588 -4.655 -9.368 1.00 98.31 97 ARG A N 1
ATOM 747 C CA . ARG A 1 97 ? 7.281 -4.265 -10.756 1.00 98.31 97 ARG A CA 1
ATOM 748 C C . ARG A 1 97 ? 7.883 -2.913 -11.108 1.00 98.31 97 ARG A C 1
ATOM 750 O O . ARG A 1 97 ? 8.401 -2.765 -12.212 1.00 98.31 97 ARG A O 1
ATOM 757 N N . LEU A 1 98 ? 7.837 -1.966 -10.178 1.00 98.38 98 LEU A N 1
ATOM 758 C CA . LEU A 1 98 ? 8.387 -0.627 -10.345 1.00 98.38 98 LEU A CA 1
ATOM 759 C C . LEU A 1 98 ? 9.906 -0.696 -10.546 1.00 98.38 98 LEU A C 1
ATOM 761 O O . LEU A 1 98 ? 10.395 -0.238 -11.575 1.00 98.38 98 LEU A O 1
ATOM 765 N N . ASN A 1 99 ? 10.624 -1.410 -9.679 1.00 98.44 99 ASN A N 1
ATOM 766 C CA . ASN A 1 99 ? 12.073 -1.610 -9.802 1.00 98.44 99 ASN A CA 1
ATOM 767 C C . ASN A 1 99 ? 12.468 -2.304 -11.126 1.00 98.44 99 ASN A C 1
ATOM 769 O O . ASN A 1 99 ? 13.475 -1.985 -11.755 1.00 98.44 99 ASN A O 1
ATOM 773 N N . MET A 1 100 ? 11.656 -3.252 -11.609 1.00 98.25 100 MET A N 1
ATOM 774 C CA . MET A 1 100 ? 11.882 -3.869 -12.922 1.00 98.25 100 MET A CA 1
ATOM 775 C C . MET A 1 100 ? 11.745 -2.857 -14.069 1.00 98.25 100 MET A C 1
ATOM 777 O O . MET A 1 100 ? 12.504 -2.921 -15.037 1.00 98.25 100 MET A O 1
ATOM 781 N N . ILE A 1 101 ? 10.771 -1.950 -13.986 1.00 98.44 101 ILE A N 1
ATOM 782 C CA . ILE A 1 101 ? 10.570 -0.897 -14.986 1.00 98.44 101 ILE A CA 1
ATOM 783 C C . ILE A 1 101 ? 11.722 0.107 -14.936 1.00 98.44 101 ILE A C 1
ATOM 785 O O . ILE A 1 101 ? 12.253 0.433 -15.992 1.00 98.44 101 ILE A O 1
ATOM 789 N N . GLU A 1 102 ? 12.150 0.531 -13.747 1.00 98.19 102 GLU A N 1
ATOM 790 C CA . GLU A 1 102 ? 13.287 1.444 -13.567 1.00 98.19 102 GLU A CA 1
ATOM 791 C C . GLU A 1 102 ? 14.558 0.886 -14.211 1.00 98.19 102 GLU A C 1
ATOM 793 O O . GLU A 1 102 ? 15.142 1.536 -15.074 1.00 98.19 102 GLU A O 1
ATOM 798 N N . LYS A 1 103 ? 14.914 -0.372 -13.928 1.00 98.25 103 LYS A N 1
ATOM 799 C CA . LYS A 1 103 ? 16.083 -1.024 -14.549 1.00 98.25 103 LYS A CA 1
ATOM 800 C C . LYS A 1 103 ? 15.990 -1.114 -16.070 1.00 98.25 103 LYS A C 1
ATOM 802 O O . LYS A 1 103 ? 16.987 -0.973 -16.777 1.00 98.25 103 LYS A O 1
ATOM 807 N N . ARG A 1 104 ? 14.793 -1.384 -16.602 1.00 98.06 104 ARG A N 1
ATOM 808 C CA . ARG A 1 104 ? 14.571 -1.408 -18.057 1.00 98.06 104 ARG A CA 1
ATOM 809 C C . ARG A 1 104 ? 14.712 -0.016 -18.663 1.00 98.06 104 ARG A C 1
ATOM 811 O O . ARG A 1 104 ? 15.271 0.105 -19.749 1.00 98.06 104 ARG A O 1
ATOM 818 N N . LEU A 1 105 ? 14.212 1.005 -17.974 1.00 98.12 105 LEU A N 1
ATOM 819 C CA . LEU A 1 105 ? 14.319 2.396 -18.391 1.00 98.12 105 LEU A CA 1
ATOM 820 C C . LEU A 1 105 ? 15.779 2.862 -18.389 1.00 98.12 105 LEU A C 1
ATOM 822 O O . LEU A 1 105 ? 16.213 3.476 -19.359 1.00 98.12 105 LEU A O 1
ATOM 826 N N . GLU A 1 106 ? 16.552 2.514 -17.360 1.00 97.56 106 GLU A N 1
ATOM 827 C CA . GLU A 1 106 ? 17.993 2.782 -17.296 1.00 97.56 106 GLU A CA 1
ATOM 828 C C . GLU A 1 106 ? 18.723 2.169 -18.500 1.00 97.56 106 GLU A C 1
ATOM 830 O O . GLU A 1 106 ? 19.478 2.860 -19.185 1.00 97.56 106 GLU A O 1
ATOM 835 N N . ALA A 1 107 ? 18.439 0.907 -18.835 1.00 97.19 107 ALA A N 1
ATOM 836 C CA . ALA A 1 107 ? 19.039 0.248 -19.995 1.00 97.19 107 ALA A CA 1
ATOM 837 C C . ALA A 1 107 ? 18.658 0.913 -21.333 1.00 97.19 107 ALA A C 1
ATOM 839 O O . ALA A 1 107 ? 19.513 1.084 -22.202 1.00 97.19 107 ALA A O 1
ATOM 840 N N . GLU A 1 108 ? 17.396 1.313 -21.512 1.00 97.19 108 GLU A N 1
ATOM 841 C CA . GLU A 1 108 ? 16.958 2.062 -22.701 1.00 97.19 108 GLU A CA 1
ATOM 842 C C . GLU A 1 108 ? 17.582 3.464 -22.772 1.00 97.19 108 GLU A C 1
ATOM 844 O O . GLU A 1 108 ? 17.935 3.929 -23.857 1.00 97.19 108 GLU A O 1
ATOM 849 N N . SER A 1 109 ? 17.801 4.120 -21.629 1.00 97.31 109 SER A N 1
ATOM 850 C CA . SER A 1 109 ? 18.446 5.436 -21.586 1.00 97.31 109 SER A CA 1
ATOM 851 C C . SER A 1 109 ? 19.884 5.393 -22.117 1.00 97.31 109 SER A C 1
ATOM 853 O O . SER A 1 109 ? 20.300 6.298 -22.838 1.00 97.31 109 SER A O 1
ATOM 855 N N . LEU A 1 110 ? 20.620 4.306 -21.855 1.00 96.88 110 LEU A N 1
ATOM 856 C CA . LEU A 1 110 ? 21.971 4.108 -22.386 1.00 96.88 110 LEU A CA 1
ATOM 857 C C . LEU A 1 110 ? 21.966 3.936 -23.908 1.00 96.88 110 LEU A C 1
ATOM 859 O O . LEU A 1 110 ? 22.781 4.547 -24.598 1.00 96.88 110 LEU A O 1
ATOM 863 N N . LYS A 1 111 ? 21.006 3.176 -24.451 1.00 97.44 111 LYS A N 1
ATOM 864 C CA . LYS A 1 111 ? 20.854 3.028 -25.907 1.00 97.44 111 LYS A CA 1
ATOM 865 C C . LYS A 1 111 ? 20.566 4.366 -26.582 1.00 97.44 111 LYS A C 1
ATOM 867 O O . LYS A 1 111 ? 21.095 4.637 -27.656 1.00 97.44 111 LYS A O 1
ATOM 872 N N . LEU A 1 112 ? 19.759 5.221 -25.954 1.00 97.81 112 LEU A N 1
ATOM 873 C CA . LEU A 1 112 ? 19.468 6.553 -26.484 1.00 97.81 112 LEU A CA 1
ATOM 874 C C . LEU A 1 112 ? 20.735 7.416 -26.588 1.00 97.81 112 LEU A C 1
ATOM 876 O O . LEU A 1 112 ? 20.922 8.112 -27.586 1.00 97.81 112 LEU A O 1
ATOM 880 N N . VAL A 1 113 ? 21.630 7.334 -25.599 1.00 97.62 113 VAL A N 1
ATOM 881 C CA . VAL A 1 113 ? 22.927 8.031 -25.633 1.00 97.62 113 VAL A CA 1
ATOM 882 C C . VAL A 1 113 ? 23.782 7.548 -26.808 1.00 97.62 113 VAL A C 1
ATOM 884 O O . VAL A 1 113 ? 24.366 8.365 -27.521 1.00 97.62 113 VAL A O 1
ATOM 887 N N . GLU A 1 114 ? 23.835 6.236 -27.050 1.00 98.00 114 GLU A N 1
ATOM 888 C CA . GLU A 1 114 ? 24.570 5.668 -28.188 1.00 98.00 114 GLU A CA 1
ATOM 889 C C . GLU A 1 114 ? 23.981 6.100 -29.537 1.00 98.00 114 GLU A C 1
ATOM 891 O O . GLU A 1 114 ? 24.731 6.423 -30.461 1.00 98.00 114 GLU A O 1
ATOM 896 N N . ILE A 1 115 ? 22.652 6.175 -29.641 1.00 98.12 115 ILE A N 1
ATOM 897 C CA . ILE A 1 115 ? 21.960 6.670 -30.838 1.00 98.12 115 ILE A CA 1
ATOM 898 C C . ILE A 1 115 ? 22.321 8.134 -31.106 1.00 98.12 115 ILE A C 1
ATOM 900 O O . ILE A 1 115 ? 22.669 8.478 -32.238 1.00 98.12 115 ILE A O 1
ATOM 904 N N . GLU A 1 116 ? 22.285 8.999 -30.090 1.00 98.06 116 GLU A N 1
ATOM 905 C CA . GLU A 1 116 ? 22.643 10.412 -30.267 1.00 98.06 116 GLU A CA 1
ATOM 906 C C . GLU A 1 116 ? 24.124 10.585 -30.630 1.00 98.06 116 GLU A C 1
ATOM 908 O O . GLU A 1 116 ? 24.456 11.422 -31.476 1.00 98.06 116 GLU A O 1
ATOM 913 N N . LYS A 1 117 ? 25.015 9.744 -30.087 1.00 98.19 117 LYS A N 1
ATOM 914 C CA . LYS A 1 117 ? 26.420 9.704 -30.514 1.00 98.19 117 LYS A CA 1
ATOM 915 C C . LYS A 1 117 ? 26.545 9.294 -31.983 1.00 98.19 117 LYS A C 1
ATOM 917 O O . LYS A 1 117 ? 27.171 10.008 -32.759 1.00 98.19 117 LYS A O 1
ATOM 922 N N . CYS A 1 118 ? 25.891 8.208 -32.390 1.00 98.25 118 CYS A N 1
ATOM 923 C CA . CYS A 1 118 ? 25.907 7.739 -33.776 1.00 98.25 118 CYS A CA 1
ATOM 924 C C . CYS A 1 118 ? 25.379 8.809 -34.748 1.00 98.25 118 CYS A C 1
ATOM 926 O O . CYS A 1 118 ? 25.966 9.061 -35.798 1.00 98.25 118 CYS A O 1
ATOM 928 N N . LYS A 1 119 ? 24.304 9.506 -34.376 1.00 98.38 119 LYS A N 1
ATOM 929 C CA . LYS A 1 119 ? 23.731 10.614 -35.151 1.00 98.38 119 LYS A CA 1
ATOM 930 C C . LYS A 1 119 ? 24.699 11.791 -35.303 1.00 98.38 119 LYS A C 1
ATOM 932 O O . LYS A 1 119 ? 24.755 12.396 -36.381 1.00 98.38 119 LYS A O 1
ATOM 937 N N . LYS A 1 120 ? 25.471 12.108 -34.257 1.00 98.31 120 LYS A N 1
ATOM 938 C CA . LYS A 1 120 ? 26.549 13.105 -34.313 1.00 98.31 120 LYS A CA 1
ATOM 939 C C . LYS A 1 120 ? 27.650 12.659 -35.274 1.00 98.31 120 LYS A C 1
ATOM 941 O O . LYS A 1 120 ? 27.973 13.411 -36.188 1.00 98.31 120 LYS A O 1
ATOM 946 N N . ASP A 1 121 ? 28.124 11.423 -35.142 1.00 98.25 121 ASP A N 1
ATOM 947 C CA . ASP A 1 121 ? 29.178 10.855 -35.990 1.00 98.25 121 ASP A CA 1
ATOM 948 C C . ASP A 1 121 ? 28.764 10.847 -37.476 1.00 98.25 121 ASP A C 1
ATOM 950 O O . ASP A 1 121 ? 29.525 11.277 -38.343 1.00 98.25 121 ASP A O 1
ATOM 954 N N . ILE A 1 122 ? 27.521 10.450 -37.787 1.00 98.38 122 ILE A N 1
ATOM 955 C CA . ILE A 1 122 ? 26.962 10.498 -39.153 1.00 98.38 122 ILE A CA 1
ATOM 956 C C . ILE A 1 122 ? 26.949 11.931 -39.694 1.00 98.38 122 ILE A C 1
ATOM 958 O O . ILE A 1 122 ? 27.290 12.163 -40.857 1.00 98.38 122 ILE A O 1
ATOM 962 N N . SER A 1 123 ? 26.547 12.896 -38.864 1.00 97.56 123 SER A N 1
ATOM 963 C CA . SER A 1 123 ? 26.513 14.308 -39.257 1.00 97.56 123 SER A CA 1
ATOM 964 C C . SER A 1 123 ? 27.920 14.834 -39.545 1.00 97.56 123 SER A C 1
ATOM 966 O O . SER A 1 123 ? 28.126 15.486 -40.566 1.00 97.56 123 SER A O 1
ATOM 968 N N . GLU A 1 124 ? 28.902 14.483 -38.712 1.00 97.44 124 GLU A N 1
ATOM 969 C CA . GLU A 1 124 ? 30.303 14.862 -38.910 1.00 97.44 124 GLU A CA 1
ATOM 970 C C . GLU A 1 124 ? 30.886 14.246 -40.191 1.00 97.44 124 GLU A C 1
ATOM 972 O O . GLU A 1 124 ? 31.507 14.957 -40.983 1.00 97.44 124 GLU A O 1
ATOM 977 N N . VAL A 1 125 ? 30.636 12.957 -40.455 1.00 97.44 125 VAL A N 1
ATOM 978 C CA . VAL A 1 125 ? 31.073 12.286 -41.695 1.00 97.44 125 VAL A CA 1
ATOM 979 C C . VAL A 1 125 ? 30.443 12.935 -42.926 1.00 97.44 125 VAL A C 1
ATOM 981 O O . VAL A 1 125 ? 31.149 13.234 -43.892 1.00 97.44 125 VAL A O 1
ATOM 984 N N . ARG A 1 126 ? 29.133 13.206 -42.901 1.00 96.31 126 ARG A N 1
ATOM 985 C CA . ARG A 1 126 ? 28.437 13.906 -43.993 1.00 96.31 126 ARG A CA 1
ATOM 986 C C . ARG A 1 126 ? 29.082 15.262 -44.279 1.00 96.31 126 ARG A C 1
ATOM 988 O O . ARG A 1 126 ? 29.330 15.589 -45.441 1.00 96.31 126 ARG A O 1
ATOM 995 N N . ASP A 1 127 ? 29.370 16.036 -43.239 1.00 95.88 127 ASP A N 1
ATOM 996 C CA . ASP A 1 127 ? 29.937 17.375 -43.381 1.00 95.88 127 ASP A CA 1
ATOM 997 C C . ASP A 1 127 ? 31.383 17.317 -43.906 1.00 95.88 127 ASP A C 1
ATOM 999 O O . ASP A 1 127 ? 31.754 18.101 -44.784 1.00 95.88 127 ASP A O 1
ATOM 1003 N N . GLN A 1 128 ? 32.183 16.345 -43.454 1.00 95.38 128 GLN A N 1
ATOM 1004 C CA . GLN A 1 128 ? 33.526 16.093 -43.986 1.00 95.38 128 GLN A CA 1
ATOM 1005 C C . GLN A 1 128 ? 33.491 15.724 -45.473 1.00 95.38 128 GLN A C 1
ATOM 1007 O O . GLN A 1 128 ? 34.241 16.308 -46.257 1.00 95.38 128 GLN A O 1
ATOM 1012 N N . VAL A 1 129 ? 32.606 14.809 -45.886 1.00 93.69 129 VAL A N 1
ATOM 1013 C CA . VAL A 1 129 ? 32.433 14.412 -47.296 1.00 93.69 129 VAL A CA 1
ATOM 1014 C C . VAL A 1 129 ? 32.022 15.609 -48.149 1.00 93.69 129 VAL A C 1
ATOM 1016 O O . VAL A 1 129 ? 32.605 15.842 -49.210 1.00 93.69 129 VAL A O 1
ATOM 1019 N N . TRP A 1 130 ? 31.073 16.417 -47.672 1.00 92.12 130 TRP A N 1
ATOM 1020 C CA . TRP A 1 130 ? 30.636 17.629 -48.364 1.00 92.12 130 TRP A CA 1
ATOM 1021 C C . TRP A 1 130 ? 31.780 18.636 -48.548 1.00 92.12 130 TRP A C 1
ATOM 1023 O O . TRP A 1 130 ? 31.995 19.160 -49.646 1.00 92.12 130 TRP A O 1
ATOM 1033 N N . GLN A 1 131 ? 32.565 18.880 -47.494 1.00 89.94 131 GLN A N 1
ATOM 1034 C CA . GLN A 1 131 ? 33.732 19.761 -47.551 1.00 89.94 131 GLN A CA 1
ATOM 1035 C C . GLN A 1 131 ? 34.829 19.216 -48.476 1.00 89.94 131 GLN A 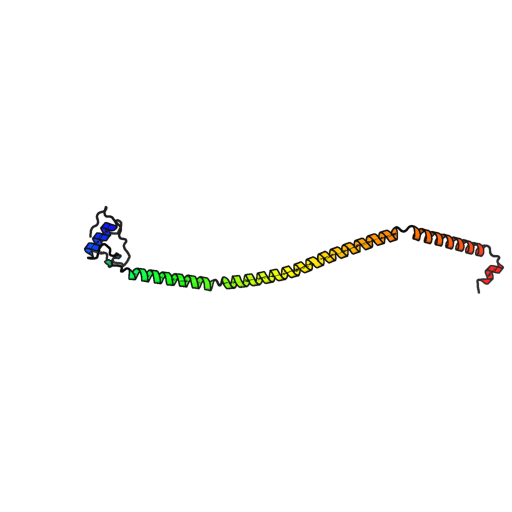C 1
ATOM 1037 O O . GLN A 1 131 ? 35.442 19.984 -49.220 1.00 89.94 131 GLN A O 1
ATOM 1042 N N . HIS A 1 132 ? 35.082 17.906 -48.461 1.00 87.19 132 HIS A N 1
ATOM 1043 C CA . HIS A 1 132 ? 36.087 17.278 -49.319 1.00 87.19 132 HIS A CA 1
ATOM 1044 C C . HIS A 1 132 ? 35.668 17.313 -50.795 1.00 87.19 132 HIS A C 1
ATOM 1046 O O . HIS A 1 132 ? 36.469 17.684 -51.653 1.00 87.19 132 HIS A O 1
ATOM 1052 N N . GLY A 1 133 ? 34.394 17.037 -51.094 1.00 80.81 133 GLY A N 1
ATOM 1053 C CA . GLY A 1 133 ? 33.829 17.176 -52.438 1.00 80.81 133 GLY A CA 1
ATOM 1054 C C . GLY A 1 133 ? 33.928 18.610 -52.969 1.00 80.81 133 GLY A C 1
ATOM 1055 O O . GLY A 1 133 ? 34.331 18.824 -54.112 1.00 80.81 133 GLY A O 1
ATOM 1056 N N . ARG A 1 134 ? 33.662 19.620 -52.126 1.00 75.44 134 ARG A N 1
ATOM 1057 C CA . ARG A 1 134 ? 33.874 21.040 -52.472 1.00 75.44 134 ARG A CA 1
ATOM 1058 C C . ARG A 1 134 ? 35.336 21.341 -52.812 1.00 75.44 134 ARG A C 1
ATOM 1060 O O . ARG A 1 134 ? 35.583 22.001 -53.815 1.00 75.44 134 ARG A O 1
ATOM 1067 N N . LYS A 1 135 ? 36.296 20.832 -52.030 1.00 72.44 135 LYS A N 1
ATOM 1068 C CA . LYS A 1 135 ? 37.741 21.021 -52.276 1.00 72.44 135 LYS A CA 1
ATOM 1069 C C . LYS A 1 135 ? 38.211 20.368 -53.579 1.00 72.44 135 LYS A C 1
ATOM 1071 O O . LYS A 1 135 ? 38.998 20.973 -54.302 1.00 72.44 135 LYS A O 1
ATOM 1076 N N . ILE A 1 136 ? 37.710 19.175 -53.907 1.00 65.44 136 ILE A N 1
ATOM 1077 C CA . ILE A 1 136 ? 38.007 18.501 -55.183 1.00 65.44 136 ILE A CA 1
ATOM 1078 C C . ILE A 1 136 ? 37.489 19.334 -56.363 1.00 65.44 136 ILE A C 1
ATOM 1080 O O . ILE A 1 136 ? 38.217 19.542 -57.332 1.00 65.44 136 ILE A O 1
ATOM 1084 N N . ASN A 1 137 ? 36.274 19.873 -56.251 1.00 58.91 137 ASN A N 1
ATOM 1085 C CA . ASN A 1 137 ? 35.649 20.678 -57.304 1.00 58.91 137 ASN A CA 1
ATOM 1086 C C . ASN A 1 137 ? 36.226 22.100 -57.439 1.00 58.91 137 ASN A C 1
ATOM 1088 O O . ASN A 1 137 ? 35.984 22.759 -58.445 1.00 58.91 137 ASN A O 1
ATOM 1092 N N . GLN A 1 138 ? 36.980 22.587 -56.450 1.00 56.75 138 GLN A N 1
ATOM 1093 C CA . GLN A 1 138 ? 37.538 23.945 -56.428 1.00 56.75 138 GLN A CA 1
ATOM 1094 C C . GLN A 1 138 ? 39.028 24.027 -56.788 1.00 56.75 138 GLN A C 1
ATOM 1096 O O . GLN A 1 138 ? 39.572 25.123 -56.748 1.00 56.75 138 GLN A O 1
ATOM 1101 N 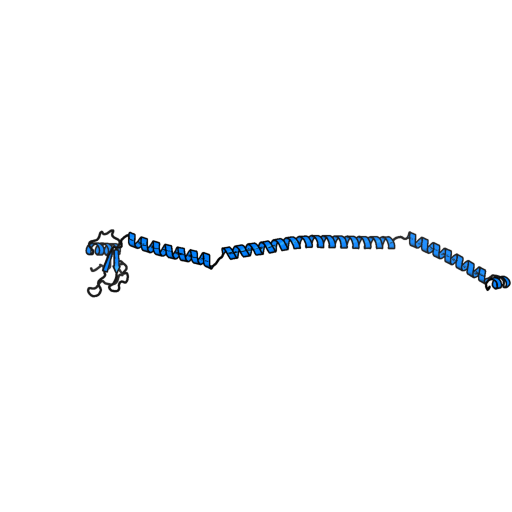N . SER A 1 139 ? 39.707 22.929 -57.149 1.00 53.38 139 SER A N 1
ATOM 1102 C CA . SER A 1 139 ? 41.107 22.975 -57.608 1.00 53.38 139 SER A CA 1
ATOM 1103 C C . SER A 1 139 ? 41.193 23.477 -59.063 1.00 53.38 139 SER A C 1
ATOM 1105 O O . SER A 1 139 ? 40.917 22.701 -59.983 1.00 53.38 139 SER A O 1
ATOM 1107 N N . PRO A 1 140 ? 41.621 24.730 -59.329 1.00 55.16 140 PRO A N 1
ATOM 1108 C CA . PRO A 1 140 ? 41.731 25.250 -60.696 1.00 55.16 140 PRO A CA 1
ATOM 1109 C C . PRO A 1 140 ? 42.936 24.634 -61.426 1.00 55.16 140 PRO A C 1
ATOM 1111 O O . PRO A 1 140 ? 42.950 24.503 -62.647 1.00 55.16 140 PRO A O 1
ATOM 1114 N N . SER A 1 141 ? 43.950 24.214 -60.665 1.00 54.78 141 SER A N 1
ATOM 1115 C CA . SER A 1 141 ? 45.251 23.778 -61.174 1.00 54.78 141 SER A CA 1
ATOM 1116 C C . SER A 1 141 ? 45.190 22.451 -61.936 1.00 54.78 141 SER A C 1
ATOM 1118 O O . SER A 1 141 ? 45.880 22.302 -62.941 1.00 54.78 141 SER A O 1
ATOM 1120 N N . LYS A 1 142 ? 44.338 21.505 -61.509 1.00 55.47 142 LYS A N 1
ATOM 1121 C CA . LYS A 1 142 ? 44.189 20.211 -62.201 1.00 55.47 142 LYS A CA 1
ATOM 1122 C C . LYS A 1 142 ? 43.418 20.345 -63.515 1.00 55.47 142 LYS A C 1
ATOM 1124 O O . LYS A 1 142 ? 43.759 19.677 -64.485 1.00 55.47 142 LYS A O 1
ATOM 1129 N N . ASN A 1 143 ? 42.427 21.238 -63.567 1.00 57.16 143 ASN A N 1
ATOM 1130 C CA . ASN A 1 143 ? 41.683 21.507 -64.798 1.00 57.16 143 ASN A CA 1
ATOM 1131 C C . ASN A 1 143 ? 42.554 22.217 -65.846 1.00 57.16 143 ASN A C 1
ATOM 1133 O O . ASN A 1 143 ? 42.541 21.807 -67.003 1.00 57.16 143 ASN A O 1
ATOM 1137 N N . LEU A 1 144 ? 43.385 23.194 -65.450 1.00 60.56 144 LEU A N 1
ATOM 1138 C CA . LEU A 1 144 ? 44.300 23.863 -66.388 1.00 60.56 144 LEU A CA 1
ATOM 1139 C C . LEU A 1 144 ? 45.340 22.909 -66.995 1.00 60.56 144 LEU A C 1
ATOM 1141 O O . LEU A 1 144 ? 45.578 22.964 -68.198 1.00 60.56 144 LEU A O 1
ATOM 1145 N N . GLN A 1 145 ? 45.936 22.018 -66.197 1.00 62.53 145 GLN A N 1
ATOM 1146 C CA . GLN A 1 145 ? 46.944 21.068 -66.691 1.00 62.53 145 GLN A CA 1
ATOM 1147 C C . GLN A 1 145 ? 46.354 20.039 -67.658 1.00 62.53 145 GLN A C 1
ATOM 1149 O O . GLN A 1 145 ? 46.960 19.756 -68.690 1.00 62.53 145 GLN A O 1
ATOM 1154 N N . ILE A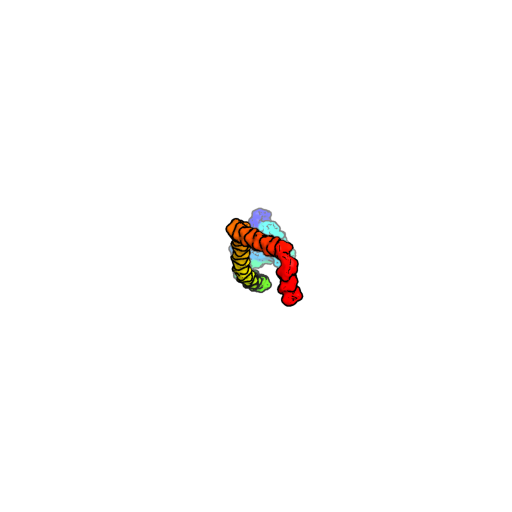 1 146 ? 45.156 19.522 -67.369 1.00 65.19 146 ILE A N 1
ATOM 1155 C CA . ILE A 1 146 ? 44.441 18.613 -68.277 1.00 65.19 146 ILE A CA 1
ATOM 1156 C C . ILE A 1 146 ? 44.064 19.345 -69.571 1.00 65.19 146 ILE A C 1
ATOM 1158 O O . ILE A 1 146 ? 44.238 18.799 -70.659 1.00 65.19 146 ILE A O 1
ATOM 1162 N N . GLN A 1 147 ? 43.614 20.597 -69.476 1.00 63.00 147 GLN A N 1
ATOM 1163 C CA . GLN A 1 147 ? 43.252 21.398 -70.644 1.00 63.00 147 GLN A CA 1
ATOM 1164 C C . GLN A 1 147 ? 44.472 21.753 -71.513 1.00 63.00 147 GLN A C 1
ATOM 1166 O O . GLN A 1 147 ? 44.387 21.676 -72.738 1.00 63.00 147 GLN A O 1
ATOM 1171 N N . GLN A 1 148 ? 45.628 22.057 -70.910 1.00 68.31 148 GLN A N 1
ATOM 1172 C CA . GLN A 1 148 ? 46.890 22.255 -71.636 1.00 68.31 148 GLN A CA 1
ATOM 1173 C C . GLN A 1 148 ? 47.377 20.976 -72.324 1.00 68.31 148 GLN A C 1
ATOM 1175 O O . GLN A 1 148 ? 47.767 21.031 -73.491 1.00 68.31 148 GLN A O 1
ATOM 1180 N N . LEU A 1 149 ? 47.308 19.826 -71.645 1.00 70.38 149 LEU A N 1
ATOM 1181 C CA . LEU A 1 149 ? 47.652 18.528 -72.234 1.00 70.38 149 LEU A CA 1
ATOM 1182 C C . LEU A 1 149 ? 46.744 18.184 -73.422 1.00 70.38 149 LEU A C 1
ATOM 1184 O O . LEU A 1 149 ? 47.247 17.821 -74.482 1.00 70.38 149 LEU A O 1
ATOM 1188 N N . LEU A 1 150 ? 45.427 18.366 -73.289 1.00 66.62 150 LEU A N 1
ATOM 1189 C CA . LEU A 1 150 ? 44.467 18.120 -74.371 1.00 66.62 150 LEU A CA 1
ATOM 1190 C C . LEU A 1 150 ? 44.715 19.025 -75.586 1.00 66.62 150 LEU A C 1
ATOM 1192 O O . LEU A 1 150 ? 44.689 18.546 -76.718 1.00 66.62 150 LEU A O 1
ATOM 1196 N N . CYS A 1 151 ? 45.006 20.313 -75.375 1.00 68.12 151 CYS A N 1
ATOM 1197 C CA . CYS A 1 151 ? 45.376 21.219 -76.467 1.00 68.12 151 CYS A CA 1
ATOM 1198 C C . CYS A 1 151 ? 46.673 20.788 -77.167 1.00 68.12 151 CYS A C 1
ATOM 1200 O O . CYS A 1 151 ? 46.746 20.845 -78.395 1.00 68.12 151 CYS A O 1
ATOM 1202 N N . SER A 1 152 ? 47.677 20.327 -76.415 1.00 71.06 152 SER A N 1
ATOM 1203 C CA . SER A 1 152 ? 48.954 19.885 -76.987 1.00 71.06 152 SER A CA 1
ATOM 1204 C C . SER A 1 152 ? 48.797 18.608 -77.821 1.00 71.06 152 SER A C 1
ATOM 1206 O O . SER A 1 152 ? 49.281 18.552 -78.950 1.00 71.06 152 SER A O 1
ATOM 1208 N N . VAL A 1 153 ? 48.041 17.625 -77.319 1.00 73.50 153 VAL A N 1
ATOM 1209 C CA . VAL A 1 153 ? 47.756 16.365 -78.032 1.00 73.50 153 VAL A CA 1
ATOM 1210 C C . VAL A 1 153 ? 46.934 16.615 -79.297 1.00 73.50 153 VAL A C 1
ATOM 1212 O O . VAL A 1 153 ? 47.247 16.076 -80.357 1.00 73.50 153 VAL A O 1
ATOM 1215 N N . ASN A 1 154 ? 45.916 17.478 -79.230 1.00 68.06 154 ASN A N 1
ATOM 1216 C CA . ASN A 1 154 ? 45.119 17.830 -80.407 1.00 68.06 154 ASN A CA 1
ATOM 1217 C C . ASN A 1 154 ? 45.954 18.572 -81.462 1.00 68.06 154 ASN A C 1
ATOM 1219 O O . ASN A 1 154 ? 45.803 18.315 -82.655 1.00 68.06 154 ASN A O 1
ATOM 1223 N N . GLY A 1 155 ? 46.868 19.452 -81.041 1.00 67.88 155 GLY A N 1
ATOM 1224 C CA . GLY A 1 155 ? 47.796 20.134 -81.944 1.00 67.88 155 GLY A CA 1
ATOM 1225 C C . GLY A 1 155 ? 48.762 19.179 -82.653 1.00 67.88 155 GLY A C 1
ATOM 1226 O O . GLY A 1 155 ? 49.029 19.348 -83.843 1.00 67.88 155 GLY A O 1
ATOM 1227 N N . GLU A 1 156 ? 49.262 18.155 -81.959 1.00 67.25 156 GLU A N 1
ATOM 1228 C CA . GLU A 1 156 ? 50.077 17.097 -82.571 1.00 67.25 156 GLU A CA 1
ATOM 1229 C C . GLU A 1 156 ? 49.267 16.229 -83.538 1.00 67.25 156 GLU A C 1
ATOM 1231 O O . GLU A 1 156 ? 49.729 15.957 -84.647 1.00 67.25 156 GLU A O 1
ATOM 1236 N N . LEU A 1 157 ? 48.033 15.867 -83.178 1.00 59.78 157 LEU A N 1
ATOM 1237 C CA . LEU A 1 157 ? 47.158 15.068 -84.035 1.00 59.78 157 LEU A CA 1
ATOM 1238 C C . LEU A 1 157 ? 46.834 15.795 -85.351 1.00 59.78 157 LEU A C 1
ATOM 1240 O O . LEU A 1 157 ? 46.892 15.184 -86.420 1.00 59.78 157 LEU A O 1
ATOM 1244 N N . ILE A 1 158 ? 46.583 17.109 -85.294 1.00 61.47 158 ILE A N 1
ATOM 1245 C CA . ILE A 1 158 ? 46.352 17.943 -86.484 1.00 61.47 158 ILE A CA 1
ATOM 1246 C C . ILE A 1 158 ? 47.590 17.939 -87.393 1.00 61.47 158 ILE A C 1
ATOM 1248 O O . ILE A 1 158 ? 47.471 17.665 -88.591 1.00 61.47 158 ILE A O 1
ATOM 1252 N N . LYS A 1 159 ? 48.792 18.132 -86.829 1.00 64.81 159 LYS A N 1
ATOM 1253 C CA . LYS A 1 159 ? 50.056 18.085 -87.589 1.00 64.81 159 LYS A CA 1
ATOM 1254 C C . LYS A 1 159 ? 50.277 16.731 -88.265 1.00 64.81 159 LYS A C 1
ATOM 1256 O O . LYS A 1 159 ? 50.680 16.690 -89.427 1.00 64.81 159 LYS A O 1
ATOM 1261 N N . VAL A 1 160 ? 49.979 15.630 -87.573 1.00 61.34 160 VAL A N 1
ATOM 1262 C CA . VAL A 1 160 ? 50.079 14.273 -88.135 1.00 61.34 160 VAL A CA 1
ATOM 1263 C C . VAL A 1 160 ? 49.087 14.084 -89.284 1.00 61.34 160 VAL A C 1
ATOM 1265 O O . VAL A 1 160 ? 49.450 13.530 -90.323 1.00 61.34 160 VAL A O 1
ATOM 1268 N N . THR A 1 161 ? 47.852 14.575 -89.151 1.00 58.75 161 THR A N 1
ATOM 1269 C CA . THR A 1 161 ? 46.851 14.461 -90.223 1.00 58.75 161 THR A CA 1
ATOM 1270 C C . THR A 1 161 ? 47.192 15.286 -91.465 1.00 58.75 161 THR A C 1
ATOM 1272 O O . THR A 1 161 ? 47.005 14.792 -92.580 1.00 58.75 161 THR A O 1
ATOM 1275 N N . ASP A 1 162 ? 47.756 16.486 -91.307 1.00 58.62 162 ASP A N 1
ATOM 1276 C CA . ASP A 1 162 ? 48.177 17.311 -92.446 1.00 58.62 162 ASP A CA 1
ATOM 1277 C C . ASP A 1 162 ? 49.444 16.777 -93.119 1.00 58.62 162 ASP A C 1
ATOM 1279 O O . ASP A 1 162 ? 49.515 16.746 -94.351 1.00 58.62 162 ASP A O 1
ATOM 1283 N N . ALA A 1 163 ? 50.398 16.242 -92.349 1.00 60.34 163 ALA A N 1
ATOM 1284 C CA . ALA A 1 163 ? 51.543 15.526 -92.909 1.00 60.34 163 ALA A CA 1
ATOM 1285 C C . ALA A 1 163 ? 51.096 14.303 -93.734 1.00 60.34 163 ALA A C 1
ATOM 1287 O O . ALA A 1 163 ? 51.637 14.041 -94.809 1.00 60.34 163 ALA A O 1
ATOM 1288 N N . ARG A 1 164 ? 50.053 13.588 -93.287 1.00 59.97 164 ARG A N 1
ATOM 1289 C CA . ARG A 1 164 ? 49.491 12.434 -94.009 1.00 59.97 164 ARG A CA 1
ATOM 1290 C C . ARG A 1 164 ? 48.739 12.836 -95.285 1.00 59.97 164 ARG A C 1
ATOM 1292 O O . ARG A 1 164 ? 48.810 12.111 -96.280 1.00 59.97 164 ARG A O 1
ATOM 1299 N N . ARG A 1 165 ? 48.046 13.985 -95.300 1.00 60.94 165 ARG A N 1
ATOM 1300 C CA . ARG A 1 165 ? 47.397 14.518 -96.519 1.00 60.94 165 ARG A CA 1
ATOM 1301 C C . ARG A 1 165 ? 48.416 14.949 -97.566 1.00 60.94 165 ARG A C 1
ATOM 1303 O O . ARG A 1 165 ? 48.275 14.547 -98.723 1.00 60.94 165 ARG A O 1
ATOM 1310 N N . ASN A 1 166 ? 49.442 15.687 -97.147 1.00 60.84 166 ASN A N 1
ATOM 1311 C CA . ASN A 1 166 ? 50.427 16.308 -98.036 1.00 60.84 166 ASN A CA 1
ATOM 1312 C C . ASN A 1 166 ? 51.594 15.384 -98.425 1.00 60.84 166 ASN A C 1
ATOM 1314 O O . ASN A 1 166 ? 52.471 15.791 -99.183 1.00 60.84 166 ASN A O 1
ATOM 1318 N N . ALA A 1 167 ? 51.601 14.133 -97.955 1.00 63.06 167 ALA A N 1
ATOM 1319 C CA . ALA A 1 167 ? 52.593 13.150 -98.368 1.00 63.06 167 ALA A CA 1
ATOM 1320 C C . ALA A 1 167 ? 52.418 12.743 -99.854 1.00 63.06 167 ALA A C 1
ATOM 1322 O O . ALA A 1 167 ? 51.286 12.483 -100.296 1.00 63.06 167 ALA A O 1
ATOM 1323 N N . PRO A 1 168 ? 53.521 12.647 -100.622 1.00 62.22 168 PRO A N 1
ATOM 1324 C CA . PRO A 1 168 ? 53.500 12.245 -102.027 1.00 62.22 168 PRO A CA 1
ATOM 1325 C C . PRO A 1 168 ? 53.009 10.797 -102.206 1.00 62.22 168 PRO A C 1
ATOM 1327 O O . PRO A 1 168 ? 53.167 9.953 -101.324 1.00 62.22 168 PRO A O 1
ATOM 1330 N N . LEU A 1 169 ? 52.393 10.504 -103.358 1.00 62.28 169 LEU A N 1
ATOM 1331 C CA . LEU A 1 169 ? 51.643 9.263 -103.631 1.00 62.28 169 LEU A CA 1
ATOM 1332 C C . LEU A 1 169 ? 52.431 7.967 -103.377 1.00 62.28 169 LEU A C 1
ATOM 1334 O O . LEU A 1 169 ? 51.852 7.002 -102.887 1.00 62.28 169 LEU A O 1
ATOM 1338 N N . TYR A 1 170 ? 53.742 7.953 -103.621 1.00 62.03 170 TYR A N 1
ATOM 1339 C CA . TYR A 1 170 ? 54.585 6.777 -103.374 1.00 62.03 170 TYR A CA 1
ATOM 1340 C C . TYR A 1 170 ? 54.752 6.451 -101.880 1.00 62.03 170 TYR A C 1
ATOM 1342 O O . TYR A 1 170 ? 54.915 5.290 -101.519 1.00 62.03 170 TYR A O 1
ATOM 1350 N N . ALA A 1 171 ? 54.653 7.445 -100.991 1.00 60.56 171 ALA A N 1
ATOM 1351 C CA . ALA A 1 171 ? 54.768 7.246 -99.546 1.00 60.56 171 ALA A CA 1
ATOM 1352 C C . ALA A 1 171 ? 53.465 6.723 -98.910 1.00 60.56 171 ALA A C 1
ATOM 1354 O O . ALA A 1 171 ? 53.487 6.176 -97.810 1.00 60.56 171 ALA A O 1
ATOM 1355 N N . LYS A 1 172 ? 52.324 6.855 -99.601 1.00 57.94 172 LYS A N 1
ATOM 1356 C CA . LYS A 1 172 ? 51.017 6.362 -99.128 1.00 57.94 172 LYS A CA 1
ATOM 1357 C C . LYS A 1 172 ? 50.837 4.850 -99.329 1.00 57.94 172 LYS A C 1
ATOM 1359 O O . LYS A 1 172 ? 50.024 4.254 -98.632 1.00 57.94 172 LYS A O 1
ATOM 1364 N N . VAL A 1 173 ? 51.610 4.228 -100.225 1.00 58.31 173 VAL A N 1
ATOM 1365 C CA . VAL A 1 173 ? 51.515 2.787 -100.546 1.00 58.31 173 VAL A CA 1
ATOM 1366 C C . VAL A 1 173 ? 52.166 1.902 -99.470 1.00 58.31 173 VAL A C 1
ATOM 1368 O O . VAL A 1 173 ? 51.747 0.767 -99.277 1.00 58.31 173 VAL A O 1
ATOM 1371 N N . LEU A 1 174 ? 53.124 2.429 -98.701 1.00 56.72 174 LEU A N 1
ATOM 1372 C CA . LEU A 1 174 ? 53.836 1.680 -97.650 1.00 56.72 174 LEU A CA 1
ATOM 1373 C C . LEU A 1 174 ? 53.018 1.430 -96.368 1.00 56.72 174 LEU A C 1
ATOM 1375 O O . LEU A 1 174 ? 53.480 0.706 -95.498 1.00 56.72 174 LEU A O 1
ATOM 1379 N N . PHE A 1 175 ? 51.821 2.007 -96.234 1.00 55.66 175 PHE A N 1
ATOM 1380 C CA . PHE A 1 175 ? 50.974 1.856 -95.040 1.00 55.66 175 PHE A CA 1
ATOM 1381 C C . PHE A 1 175 ? 49.856 0.804 -95.185 1.00 55.66 175 PHE A C 1
ATOM 1383 O O . PHE A 1 175 ? 48.993 0.728 -94.311 1.00 55.66 175 PHE A O 1
ATOM 1390 N N . LEU A 1 176 ? 49.832 0.031 -96.281 1.00 52.62 176 LEU A N 1
ATOM 1391 C CA . LEU A 1 176 ? 48.795 -0.975 -96.576 1.00 52.62 176 LEU A CA 1
ATOM 1392 C C . LEU A 1 176 ? 49.331 -2.418 -96.706 1.00 52.62 176 LEU A C 1
ATOM 1394 O O . LEU A 1 176 ? 48.684 -3.242 -97.350 1.00 52.62 176 LEU A O 1
ATOM 1398 N N . TYR A 1 177 ? 50.472 -2.730 -96.085 1.00 42.91 177 TYR A N 1
ATOM 1399 C CA . TYR A 1 177 ? 50.930 -4.104 -95.840 1.00 42.91 177 TYR A CA 1
ATOM 1400 C C . TYR A 1 177 ? 51.204 -4.313 -94.353 1.00 42.91 177 TYR A C 1
ATOM 1402 O O . TYR A 1 177 ? 51.810 -3.400 -93.746 1.00 42.91 177 TYR A O 1
#

Foldseek 3Di:
DDDDLPDALLNLLQVVCVVVVHDSPFDKWKAKPVRDTFRSGSPTDDADPVIHIDIDGDDPVVVVVVVVVVVVVVVVVVVVVCVVPVVVVVVVVVVVVVVVVVVVVVVVVVVVVVVVVVVVVVVVVVVVVVVVVVVVVPPPPVVVVVVVVVVVVVVVVVVVVVCLVPDDPVVVVVVPD

Secondary structure (DSSP, 8-state):
----TT--HHHHHHHHHHHTT--TTS-EEEE-TTS-EE--STTSPP--SSSPPEEEE--HHHHHHHHHHHHHHHHHHHHHHHHHH-HHHHHHHHHHHHHHHHHHHHHHHHHHHHHHHHHHHHHHHHHHHHHHHHHHHT-HHHHHHHHHHHHHHHHHHHHHHHHHHHS-HHHHGGG--

pLDDT: mean 83.1, std 14.27, range [42.91, 98.44]

Organism: NCBI:txid282301

Radius of gyration: 59.94 Å; chains: 1; bounding box: 104×36×154 Å

Sequence (177 aa):
ILFSPHSSSQDIHDLICQVAQVRRASKISLKSRNGCHVPIVPSMPQNSVDSPYTVSVTKPADTESEVQALTAVLSKVGEQFNRAFKMENFRTELDKRLNMIEKRLEAESLKLVEIEKCKKDISEVRDQVWQHGRKINQSPSKNLQIQQLLCSVNGELIKVTDARRNAPLYAKVLFLY